Protein AF-A0A7Y2ICN3-F1 (afdb_m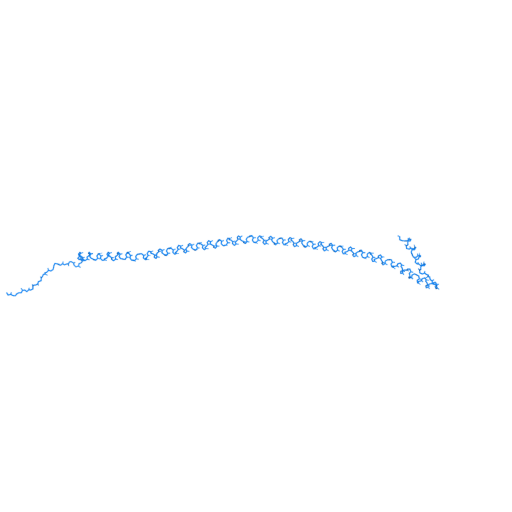onomer_lite)

Secondary structure (DSSP, 8-state):
--------------TTS--HHHHHHHHHHHHHHHHHHHHHTHHHHHHHHHHHHHHHHHHHHHHHHHHHHHHHHHHHHHHHHHHHHHHHHHHHHHHHHHHHHHHHHHHHHHHHHHHHHHHHHHHHHHHHHHHHHHHHHHHHHHHHHHHHHHHHTSPPPHHHHHHHHHHHHHHH-

Sequence (173 aa):
MLLLAAESAEEAANPILPVIPEMFWGGLMFALFYLLMRYVLLPPVQRTMEDRDQALRDEWDAAKAAEAKVANADAVVADALAPARAEAAQIIEAARLEAEAERSQIIGGAQTEIDAMRQLATAEIDAARTEAMSGVGSHVAELTAQATSRVINRPVDAASAMGVVNRIISERG

Foldseek 3Di:
DDDDDDDDDDDDDDPPDDDPVCVVVVVVVVVVVVVVCVVPVVVVVVVVVVVVVVVVVVVVVVVVVVVVVVVVVVVVVVVVVVVVVVVVVVVVVVVVVVVVVVVVVVVVVVVVVVVVVVVVVVVVVVVVVVVVVVVVLLVVLVVVQVVVCVVVVDHDDSVVSSVVSVVVVVVPD

Structure (mmCIF, N/CA/C/O backbone):
data_AF-A0A7Y2ICN3-F1
#
_entry.id   AF-A0A7Y2ICN3-F1
#
loop_
_atom_site.group_PDB
_atom_site.id
_atom_site.type_symbol
_atom_site.label_atom_id
_atom_site.label_alt_id
_atom_site.label_comp_id
_atom_site.label_asym_id
_atom_site.label_entity_id
_atom_site.label_seq_id
_atom_site.pdbx_PDB_ins_code
_atom_site.Cartn_x
_atom_site.Cartn_y
_atom_site.Cartn_z
_atom_site.occupancy
_atom_site.B_iso_or_equiv
_atom_site.auth_seq_id
_atom_site.auth_comp_id
_atom_site.auth_asym_id
_atom_site.auth_atom_id
_atom_site.pdbx_PDB_model_num
ATOM 1 N N . MET A 1 1 ? 86.574 9.559 -97.958 1.00 36.78 1 MET A N 1
ATOM 2 C CA . MET A 1 1 ? 87.248 10.051 -96.741 1.00 36.78 1 MET A CA 1
ATOM 3 C C . MET A 1 1 ? 86.152 10.362 -95.737 1.00 36.78 1 MET A C 1
ATOM 5 O O . MET A 1 1 ? 85.321 11.192 -96.057 1.00 36.78 1 MET A O 1
ATOM 9 N N . LEU A 1 2 ? 86.102 9.579 -94.653 1.00 45.84 2 LEU A N 1
ATOM 10 C CA . LEU A 1 2 ? 85.528 9.870 -93.328 1.00 45.84 2 LEU A CA 1
ATOM 11 C C . LEU A 1 2 ? 84.418 10.926 -93.190 1.00 45.84 2 LEU A C 1
ATOM 13 O O . LEU A 1 2 ? 84.673 12.097 -93.429 1.00 45.84 2 LEU A O 1
ATOM 17 N N . LEU A 1 3 ? 83.273 10.493 -92.651 1.00 40.41 3 LEU A N 1
ATOM 18 C CA . LEU A 1 3 ? 82.556 10.987 -91.449 1.00 40.41 3 LEU A CA 1
ATOM 19 C C . LEU A 1 3 ? 81.059 10.653 -91.643 1.00 40.41 3 LEU A C 1
ATOM 21 O O . LEU A 1 3 ? 80.560 10.818 -92.745 1.00 40.41 3 LEU A O 1
ATOM 25 N N . LEU A 1 4 ? 80.221 10.264 -90.690 1.00 42.31 4 LEU A N 1
ATOM 26 C CA . LEU A 1 4 ? 80.260 9.745 -89.321 1.00 42.31 4 LEU A CA 1
ATOM 27 C C . LEU A 1 4 ? 78.758 9.649 -88.947 1.00 42.31 4 LEU A C 1
ATOM 29 O O . LEU A 1 4 ? 78.004 10.510 -89.391 1.00 42.31 4 LEU A O 1
ATOM 33 N N . ALA A 1 5 ? 78.369 8.673 -88.120 1.00 40.47 5 ALA A N 1
ATOM 34 C CA . ALA A 1 5 ? 77.088 8.602 -87.387 1.00 40.47 5 ALA A CA 1
ATOM 35 C C . ALA A 1 5 ? 75.806 8.439 -88.253 1.00 40.47 5 ALA A C 1
ATOM 37 O O . ALA A 1 5 ? 75.418 9.311 -89.015 1.00 40.47 5 ALA A O 1
ATOM 38 N N . ALA A 1 6 ? 75.152 7.271 -88.299 1.00 51.25 6 ALA A N 1
ATOM 39 C CA . ALA A 1 6 ? 74.227 6.791 -87.263 1.00 51.25 6 ALA A CA 1
ATOM 40 C C . ALA A 1 6 ? 73.363 7.929 -86.693 1.00 51.25 6 ALA A C 1
ATOM 42 O O . ALA A 1 6 ? 73.891 8.759 -85.972 1.00 51.25 6 ALA A O 1
ATOM 43 N N . GLU A 1 7 ? 72.079 7.992 -87.052 1.00 40.31 7 GLU A N 1
ATOM 44 C CA . GLU A 1 7 ? 70.964 7.793 -86.113 1.00 40.31 7 GLU A CA 1
ATOM 45 C C . GLU A 1 7 ? 69.634 8.045 -86.836 1.00 40.31 7 GLU A C 1
ATOM 47 O O . GLU A 1 7 ? 69.434 9.048 -87.519 1.00 40.31 7 GLU A O 1
ATOM 52 N N . SER A 1 8 ? 68.721 7.092 -86.700 1.00 43.56 8 SER A N 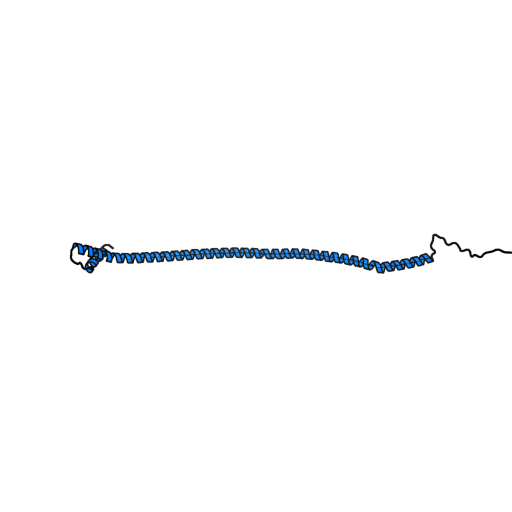1
ATOM 53 C CA . SER A 1 8 ? 67.296 7.254 -86.954 1.00 43.56 8 SER A CA 1
ATOM 54 C C . SER A 1 8 ? 66.743 8.379 -86.074 1.00 43.56 8 SER A C 1
ATOM 56 O O . SER A 1 8 ? 66.620 8.195 -84.867 1.00 43.56 8 SER A O 1
ATOM 58 N N . ALA A 1 9 ? 66.415 9.531 -86.659 1.00 36.50 9 ALA A N 1
ATOM 59 C CA . ALA A 1 9 ? 65.790 10.628 -85.929 1.00 36.50 9 ALA A CA 1
ATOM 60 C C . ALA A 1 9 ? 64.288 10.351 -85.740 1.00 36.50 9 ALA A C 1
ATOM 62 O O . ALA A 1 9 ? 63.502 10.451 -86.682 1.00 36.50 9 ALA A O 1
ATOM 63 N N . GLU A 1 10 ? 63.945 9.959 -84.511 1.00 49.72 10 GLU A N 1
ATOM 64 C CA . GLU A 1 10 ? 62.604 9.882 -83.932 1.00 49.72 10 GLU A CA 1
ATOM 65 C C . GLU A 1 10 ? 61.759 11.126 -84.231 1.00 49.72 10 GLU A C 1
ATOM 67 O O . GLU A 1 10 ? 62.171 12.268 -84.014 1.00 49.72 10 GLU A O 1
ATOM 72 N N . GLU A 1 11 ? 60.532 10.885 -84.682 1.00 49.84 11 GLU A N 1
ATOM 73 C CA . GLU A 1 11 ? 59.499 11.901 -84.823 1.00 49.84 11 GLU A CA 1
ATOM 74 C C . GLU A 1 11 ? 58.972 12.278 -83.428 1.00 49.84 11 GLU A C 1
ATOM 76 O O . GLU A 1 11 ? 58.479 11.440 -82.673 1.00 49.84 11 GLU A O 1
ATOM 81 N N . ALA A 1 12 ? 59.160 13.548 -83.069 1.00 48.94 12 ALA A N 1
ATOM 82 C CA . ALA A 1 12 ? 58.989 14.096 -81.729 1.00 48.94 12 ALA A CA 1
ATOM 83 C C . ALA A 1 12 ? 57.588 13.849 -81.132 1.00 48.94 12 ALA A C 1
ATOM 85 O O . ALA A 1 12 ? 56.592 14.442 -81.553 1.00 48.94 12 ALA A O 1
ATOM 86 N N . ALA A 1 13 ? 57.533 13.027 -80.083 1.00 62.19 13 ALA A N 1
ATOM 87 C CA . ALA A 1 13 ? 56.358 12.857 -79.237 1.00 62.19 13 ALA A CA 1
ATOM 88 C C . ALA A 1 13 ? 56.072 14.145 -78.439 1.00 62.19 13 ALA A C 1
ATOM 90 O O . ALA A 1 13 ? 56.941 14.681 -77.753 1.00 62.19 13 ALA A O 1
ATOM 91 N N . ASN A 1 14 ? 54.840 14.649 -78.538 1.00 65.88 14 ASN A N 1
ATOM 92 C CA . ASN A 1 14 ? 54.379 15.868 -77.874 1.00 65.88 14 ASN A CA 1
ATOM 93 C C . ASN A 1 14 ? 54.336 15.676 -76.334 1.00 65.88 14 ASN A C 1
ATOM 95 O O . ASN A 1 14 ? 53.501 14.913 -75.854 1.00 65.88 14 ASN A O 1
ATOM 99 N N . PRO A 1 15 ? 55.170 16.371 -75.538 1.00 68.06 15 PRO A N 1
ATOM 100 C CA . PRO A 1 15 ? 55.433 16.044 -74.127 1.00 68.06 15 PRO A CA 1
ATOM 101 C C . PRO A 1 15 ? 54.301 16.381 -73.138 1.00 68.06 15 PRO A C 1
ATOM 103 O O . PRO A 1 15 ? 54.443 16.135 -71.942 1.00 68.06 15 PRO A O 1
ATOM 106 N N . ILE A 1 16 ? 53.193 16.967 -73.604 1.00 69.94 16 ILE A N 1
ATOM 107 C CA . ILE A 1 16 ? 52.045 17.353 -72.762 1.00 69.94 16 ILE A CA 1
ATOM 108 C C . ILE A 1 16 ? 50.864 16.388 -72.936 1.00 69.94 16 ILE A C 1
ATOM 110 O O . ILE A 1 16 ? 50.052 16.242 -72.023 1.00 69.94 16 ILE A O 1
ATOM 114 N N . LEU A 1 17 ? 50.750 15.725 -74.093 1.00 70.75 17 LEU A N 1
ATOM 115 C CA . LEU A 1 17 ? 49.647 14.809 -74.366 1.00 70.75 17 LEU A CA 1
ATOM 116 C C . LEU A 1 17 ? 50.140 13.366 -74.252 1.00 70.75 17 LEU A C 1
ATOM 118 O O . LEU A 1 17 ? 51.027 12.978 -75.012 1.00 70.75 17 LEU A O 1
ATOM 122 N N . PRO A 1 18 ? 49.572 12.562 -73.335 1.00 68.94 18 PRO A N 1
ATOM 123 C CA . PRO A 1 18 ? 49.938 11.160 -73.229 1.00 68.94 18 PRO A CA 1
ATOM 124 C C . PRO A 1 18 ? 49.585 10.436 -74.529 1.00 68.94 18 PRO A C 1
ATOM 126 O O . PRO A 1 18 ? 48.572 10.731 -75.175 1.00 68.94 18 PRO A O 1
ATOM 129 N N . VAL A 1 19 ? 50.413 9.469 -74.915 1.00 77.94 19 VAL A N 1
ATOM 130 C CA . VAL A 1 19 ? 50.152 8.657 -76.104 1.00 77.94 19 VAL A CA 1
ATOM 131 C C . VAL A 1 19 ? 48.849 7.867 -75.912 1.00 77.94 19 VAL A C 1
ATOM 133 O O . VAL A 1 19 ? 48.559 7.351 -74.832 1.00 77.94 19 VAL A O 1
ATOM 136 N N . ILE A 1 20 ? 48.033 7.760 -76.966 1.00 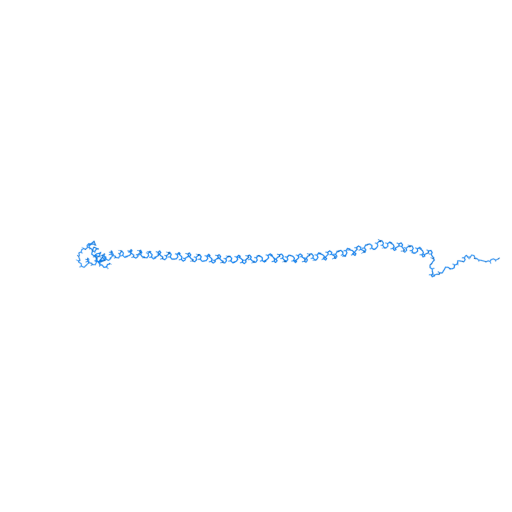79.88 20 ILE A N 1
ATOM 137 C CA . ILE A 1 20 ? 46.703 7.118 -76.915 1.00 79.88 20 ILE A CA 1
ATOM 138 C C . ILE A 1 20 ? 46.710 5.714 -76.261 1.00 79.88 20 ILE A C 1
ATOM 140 O O . ILE A 1 20 ? 45.791 5.429 -75.487 1.00 79.88 20 ILE A O 1
ATOM 144 N N . PRO A 1 21 ? 47.720 4.845 -76.484 1.00 83.69 21 PRO A N 1
ATOM 145 C CA . PRO A 1 21 ? 47.794 3.544 -75.813 1.00 83.69 21 PRO A CA 1
ATOM 146 C C . PRO A 1 21 ? 47.908 3.630 -74.283 1.00 83.69 21 PRO A C 1
ATOM 148 O O . PRO A 1 21 ? 47.288 2.832 -73.580 1.00 83.69 21 PRO A O 1
ATOM 151 N N . GLU A 1 22 ? 48.647 4.607 -73.752 1.00 82.38 22 GLU A N 1
ATOM 152 C CA . GLU A 1 22 ? 48.799 4.808 -72.304 1.00 82.38 22 GLU A CA 1
ATOM 153 C C . GLU A 1 22 ? 47.493 5.284 -71.670 1.00 82.38 22 GLU A C 1
ATOM 155 O O . GLU A 1 22 ? 47.117 4.814 -70.598 1.00 82.38 22 GLU A O 1
ATOM 160 N N . MET A 1 23 ? 46.750 6.154 -72.356 1.00 86.31 23 MET A N 1
ATOM 161 C CA . MET A 1 23 ? 45.442 6.613 -71.888 1.00 86.31 23 MET A CA 1
ATOM 162 C C . MET A 1 23 ? 44.407 5.478 -71.881 1.00 86.31 23 MET A C 1
ATOM 164 O O . MET A 1 23 ? 43.599 5.386 -70.956 1.00 86.31 23 MET A O 1
ATOM 168 N N . PHE A 1 24 ? 44.459 4.573 -72.865 1.00 89.69 24 PHE A N 1
ATOM 169 C CA . PHE A 1 24 ? 43.612 3.380 -72.890 1.00 89.69 24 PHE A CA 1
ATOM 170 C C . PHE A 1 24 ? 43.942 2.423 -71.738 1.00 89.69 24 PHE A C 1
ATOM 172 O O . PHE A 1 24 ? 43.040 1.990 -71.021 1.00 89.69 24 PHE A O 1
ATOM 179 N N . TRP A 1 25 ? 45.225 2.119 -71.518 1.00 89.88 25 TRP A N 1
ATOM 180 C CA . TRP A 1 25 ? 45.631 1.186 -70.463 1.00 89.88 25 TRP A CA 1
ATOM 181 C C . TRP A 1 25 ? 45.453 1.775 -69.059 1.00 89.88 25 TRP A C 1
ATOM 183 O O . TRP A 1 25 ? 44.956 1.095 -68.163 1.00 89.88 25 TRP A O 1
ATOM 193 N N . GLY A 1 26 ? 45.758 3.063 -68.879 1.00 91.19 26 GLY A N 1
ATOM 194 C CA . GLY A 1 26 ? 45.486 3.800 -67.646 1.00 91.19 26 GLY A CA 1
ATOM 195 C C . GLY A 1 26 ? 43.990 3.875 -67.337 1.00 91.19 26 GLY A C 1
ATOM 196 O O . GLY A 1 26 ? 43.582 3.600 -66.210 1.00 91.19 26 GLY A O 1
ATOM 197 N N . GLY A 1 27 ? 43.157 4.151 -68.345 1.00 93.69 27 GLY A N 1
ATOM 198 C CA . GLY A 1 27 ? 41.700 4.126 -68.217 1.00 93.69 27 GLY A CA 1
ATOM 199 C C . GLY A 1 27 ? 41.159 2.738 -67.869 1.00 93.69 27 GLY A C 1
ATOM 200 O O . GLY A 1 27 ? 40.300 2.620 -66.997 1.00 93.69 27 GLY A O 1
ATOM 201 N N . LEU A 1 28 ? 41.695 1.678 -68.485 1.00 94.62 28 LEU A N 1
ATOM 202 C CA . LEU A 1 28 ? 41.316 0.298 -68.178 1.00 94.62 28 LEU A CA 1
ATOM 203 C C . LEU A 1 28 ? 41.672 -0.081 -66.734 1.00 94.62 28 LEU A C 1
ATOM 205 O O . LEU A 1 28 ? 40.833 -0.637 -66.025 1.00 94.62 28 LEU A O 1
ATOM 209 N N . MET A 1 29 ? 42.886 0.243 -66.279 1.00 94.31 29 MET A N 1
ATOM 210 C CA . MET A 1 29 ? 43.308 -0.007 -64.897 1.00 94.31 29 MET A CA 1
ATOM 211 C C . MET A 1 29 ? 42.488 0.815 -63.897 1.00 94.31 29 MET A C 1
ATOM 213 O O . MET A 1 29 ? 42.078 0.287 -62.864 1.00 94.31 29 MET A O 1
ATOM 217 N N . PHE A 1 30 ? 42.179 2.076 -64.215 1.00 94.62 30 PHE A N 1
ATOM 218 C CA . PHE A 1 30 ? 41.306 2.917 -63.396 1.00 94.62 30 PHE A CA 1
ATOM 219 C C . PHE A 1 30 ? 39.885 2.351 -63.309 1.00 94.62 30 PHE A C 1
ATOM 221 O O . PHE A 1 30 ? 39.328 2.267 -62.218 1.00 94.62 30 PHE A O 1
ATOM 228 N N . ALA A 1 31 ? 39.305 1.912 -64.429 1.00 95.06 31 ALA A N 1
ATOM 229 C CA . ALA A 1 31 ? 37.979 1.302 -64.454 1.00 95.06 31 ALA A CA 1
ATOM 230 C C . ALA A 1 31 ? 37.942 -0.010 -63.655 1.00 95.06 31 ALA A C 1
ATOM 232 O O . ALA A 1 31 ? 37.003 -0.238 -62.890 1.00 95.06 31 ALA A O 1
ATOM 233 N N . LEU A 1 32 ? 38.978 -0.847 -63.778 1.00 94.56 32 LEU A N 1
ATOM 234 C CA . LEU A 1 32 ? 39.114 -2.077 -63.000 1.00 94.56 32 LEU A CA 1
ATOM 235 C C . LEU A 1 32 ? 39.218 -1.782 -61.496 1.00 94.56 32 LEU A C 1
ATOM 237 O O . LEU A 1 32 ? 38.519 -2.405 -60.698 1.00 94.56 32 LEU A O 1
ATOM 241 N N . PHE A 1 33 ? 40.036 -0.799 -61.110 1.00 93.62 33 PHE A N 1
ATOM 242 C CA . PHE A 1 33 ? 40.162 -0.360 -59.721 1.00 93.62 33 PHE A CA 1
ATOM 243 C C . PHE A 1 33 ? 38.856 0.240 -59.180 1.00 93.62 33 PHE A C 1
ATOM 245 O O . PHE A 1 33 ? 38.437 -0.090 -58.072 1.00 93.62 33 PHE A O 1
ATOM 252 N N . TYR A 1 34 ? 38.168 1.068 -59.971 1.00 94.19 34 TYR A N 1
ATOM 253 C CA . TYR A 1 34 ? 36.868 1.636 -59.616 1.00 94.19 34 TYR A CA 1
ATOM 254 C C . TYR A 1 34 ? 35.821 0.545 -59.383 1.00 94.19 34 TYR A C 1
ATOM 256 O O . TYR A 1 34 ? 35.109 0.587 -58.381 1.00 94.19 34 TYR A O 1
ATOM 264 N N . LEU A 1 35 ? 35.748 -0.457 -60.266 1.00 94.25 35 LEU A N 1
ATOM 265 C CA . LEU A 1 35 ? 34.856 -1.604 -60.093 1.00 94.25 35 LEU A CA 1
ATOM 266 C C . LEU A 1 35 ? 35.210 -2.377 -58.822 1.00 94.25 35 LEU A C 1
ATOM 268 O O . LEU A 1 35 ? 34.321 -2.648 -58.018 1.00 94.25 35 LEU A O 1
ATOM 272 N N . LEU A 1 36 ? 36.493 -2.662 -58.586 1.00 93.00 36 LEU A N 1
ATOM 273 C CA . LEU A 1 36 ? 36.939 -3.330 -57.364 1.00 93.00 36 LEU A CA 1
ATOM 274 C C . LEU A 1 36 ? 36.499 -2.551 -56.114 1.00 93.00 36 LEU A C 1
ATOM 276 O O . LEU A 1 36 ? 35.896 -3.127 -55.214 1.00 93.00 36 LEU A O 1
ATOM 280 N N . MET A 1 37 ? 36.705 -1.234 -56.080 1.00 91.38 37 MET A N 1
ATOM 281 C CA . MET A 1 37 ? 36.272 -0.384 -54.969 1.00 91.38 37 MET A CA 1
ATOM 282 C C . MET A 1 37 ? 34.740 -0.348 -54.833 1.00 91.38 37 MET A C 1
ATOM 284 O O . MET A 1 37 ? 34.210 -0.421 -53.725 1.00 91.38 37 MET A O 1
ATOM 288 N N . ARG A 1 38 ? 34.005 -0.299 -55.950 1.00 91.56 38 ARG A N 1
ATOM 289 C CA . ARG A 1 38 ? 32.535 -0.304 -55.974 1.00 91.56 38 ARG A CA 1
ATOM 290 C C . ARG A 1 38 ? 31.936 -1.611 -55.456 1.00 91.56 38 ARG A C 1
ATOM 292 O O . ARG A 1 38 ? 30.867 -1.568 -54.844 1.00 91.56 38 ARG A O 1
ATOM 299 N N . TYR A 1 39 ? 32.588 -2.743 -55.704 1.00 91.44 39 TYR A N 1
ATOM 300 C CA . TYR A 1 39 ? 32.125 -4.056 -55.252 1.00 91.44 39 TYR A CA 1
ATOM 301 C C . TYR A 1 39 ? 32.648 -4.439 -53.867 1.00 91.44 39 TYR A C 1
ATOM 303 O O . TYR A 1 39 ? 31.953 -5.152 -53.155 1.00 91.44 39 TYR A O 1
ATOM 311 N N . VAL A 1 40 ? 33.830 -3.971 -53.459 1.00 92.31 40 VAL A N 1
ATOM 312 C CA . VAL A 1 40 ? 34.434 -4.344 -52.168 1.00 92.31 40 VAL A CA 1
ATOM 313 C C . VAL A 1 40 ? 34.119 -3.329 -51.069 1.00 92.31 40 VAL A C 1
ATOM 315 O O . VAL A 1 40 ? 33.828 -3.724 -49.945 1.00 92.31 40 VAL A O 1
ATOM 318 N N . LEU A 1 41 ? 34.150 -2.027 -51.371 1.00 90.75 41 LEU A N 1
ATOM 319 C CA . LEU A 1 41 ? 34.117 -0.971 -50.353 1.00 90.75 41 LEU A CA 1
ATOM 320 C C . LEU A 1 41 ? 32.708 -0.429 -50.072 1.00 90.75 41 LEU A C 1
ATOM 322 O O . LEU A 1 41 ? 32.412 -0.077 -48.935 1.00 90.75 41 LEU A O 1
ATOM 326 N N . LEU A 1 42 ? 31.817 -0.387 -51.070 1.00 91.56 42 LEU A N 1
ATOM 327 C CA . LEU A 1 42 ? 30.440 0.088 -50.856 1.00 91.56 42 LEU A CA 1
ATOM 328 C C . LEU A 1 42 ? 29.570 -0.851 -49.998 1.00 91.56 42 LEU A C 1
ATOM 330 O O . LEU A 1 42 ? 28.879 -0.337 -49.118 1.00 91.56 42 LEU A O 1
ATOM 334 N N . PRO A 1 43 ? 29.577 -2.185 -50.196 1.00 93.56 43 PRO A N 1
ATOM 335 C CA . PRO A 1 43 ? 28.729 -3.079 -49.407 1.00 93.56 43 PRO A CA 1
ATOM 336 C C . PRO A 1 43 ? 28.927 -3.009 -47.881 1.00 93.56 43 PRO A C 1
ATOM 338 O O . PRO A 1 43 ? 27.920 -2.957 -47.178 1.00 93.56 43 PRO A O 1
ATOM 341 N N . PRO A 1 44 ? 30.157 -2.979 -47.319 1.00 93.38 44 PRO A N 1
ATOM 342 C CA . PRO A 1 44 ? 30.330 -2.882 -45.867 1.00 93.38 44 PRO A CA 1
ATOM 343 C C . PRO A 1 44 ? 29.865 -1.533 -45.299 1.00 93.38 44 PRO A C 1
ATOM 345 O O . PRO A 1 44 ? 29.355 -1.487 -44.180 1.00 93.38 44 PRO A O 1
ATOM 348 N N . VAL A 1 45 ? 29.984 -0.445 -46.067 1.00 92.44 45 VAL A N 1
ATOM 349 C CA . VAL A 1 45 ? 29.488 0.879 -45.654 1.00 92.44 45 VAL A CA 1
ATOM 350 C C . VAL A 1 45 ? 27.962 0.895 -45.609 1.00 92.44 45 VAL A C 1
ATOM 352 O O . VAL A 1 45 ? 27.393 1.350 -44.622 1.00 92.44 45 VAL A O 1
ATOM 355 N N . GLN A 1 46 ? 27.306 0.354 -46.640 1.00 92.69 46 GLN A N 1
ATOM 356 C CA . GLN A 1 46 ? 25.845 0.247 -46.686 1.00 92.69 46 GLN A CA 1
ATOM 357 C C . GLN A 1 46 ? 25.314 -0.615 -45.542 1.00 92.69 46 GLN A C 1
ATOM 359 O O . GLN A 1 46 ? 24.433 -0.164 -44.818 1.00 92.69 46 GLN A O 1
ATOM 364 N N . ARG A 1 47 ? 25.932 -1.778 -45.296 1.00 94.69 47 ARG A N 1
ATOM 365 C CA . ARG A 1 47 ? 25.580 -2.629 -44.151 1.00 94.69 47 ARG A CA 1
ATOM 366 C C . ARG A 1 47 ? 25.701 -1.905 -42.821 1.00 94.69 47 ARG A C 1
ATOM 368 O O . ARG A 1 47 ? 24.780 -1.948 -42.029 1.00 94.69 47 ARG A O 1
ATOM 375 N N . THR A 1 48 ? 26.793 -1.177 -42.598 1.00 94.44 48 THR A N 1
ATOM 376 C CA . THR A 1 48 ? 26.976 -0.447 -41.334 1.00 94.44 48 THR A CA 1
ATOM 377 C C . THR A 1 48 ? 25.910 0.636 -41.141 1.00 94.44 48 THR A C 1
ATOM 379 O O . THR A 1 48 ? 25.500 0.900 -40.015 1.00 94.44 48 THR A O 1
ATOM 382 N N . MET A 1 49 ? 25.465 1.291 -42.218 1.00 94.31 49 MET A N 1
ATOM 383 C CA . MET A 1 49 ? 24.372 2.262 -42.135 1.00 94.31 49 MET A CA 1
ATOM 384 C C . MET A 1 49 ? 23.032 1.584 -41.849 1.00 94.31 49 MET A C 1
ATOM 386 O O . MET A 1 49 ? 22.323 2.030 -40.954 1.00 94.31 49 MET A O 1
ATOM 390 N N . GLU A 1 50 ? 22.728 0.486 -42.540 1.00 96.06 50 GLU A N 1
ATOM 391 C CA . GLU A 1 50 ? 21.520 -0.314 -42.304 1.00 96.06 50 GLU A CA 1
ATOM 392 C C . GLU A 1 50 ? 21.476 -0.867 -40.873 1.00 96.06 50 GLU A C 1
ATOM 394 O O . GLU A 1 50 ? 20.462 -0.715 -40.198 1.00 96.06 50 GLU A O 1
ATOM 399 N N . ASP A 1 51 ? 22.587 -1.414 -40.373 1.00 96.12 51 ASP A N 1
ATOM 400 C CA . ASP A 1 51 ? 22.709 -1.936 -39.009 1.00 96.12 51 ASP A CA 1
ATOM 401 C C . ASP A 1 51 ? 22.464 -0.836 -37.966 1.00 96.12 51 ASP A C 1
ATOM 403 O O . ASP A 1 51 ? 21.787 -1.059 -36.963 1.00 96.12 51 ASP A O 1
ATOM 407 N N . ARG A 1 52 ? 22.990 0.377 -38.197 1.00 96.00 52 ARG A N 1
ATOM 408 C CA . ARG A 1 52 ? 22.757 1.522 -37.302 1.00 96.00 52 ARG A CA 1
ATOM 409 C C . ARG A 1 52 ? 21.310 1.986 -37.344 1.00 96.00 52 ARG A C 1
ATOM 411 O O . ARG A 1 52 ? 20.737 2.242 -36.290 1.00 96.00 52 ARG A O 1
ATOM 418 N N . ASP A 1 53 ? 20.725 2.096 -38.530 1.00 95.62 53 ASP A N 1
ATOM 419 C CA . ASP A 1 53 ? 19.327 2.492 -38.684 1.00 95.62 53 ASP A CA 1
ATOM 420 C C . ASP A 1 53 ? 18.388 1.465 -38.044 1.00 95.62 53 ASP A C 1
ATOM 422 O O . ASP A 1 53 ? 17.395 1.841 -37.420 1.00 95.62 53 ASP A O 1
ATOM 426 N N . GLN A 1 54 ? 18.706 0.176 -38.165 1.00 96.94 54 GLN A N 1
ATOM 427 C CA . GLN A 1 54 ? 17.953 -0.898 -37.536 1.00 96.94 54 GLN A CA 1
ATOM 428 C C . GLN A 1 54 ? 18.103 -0.867 -36.013 1.00 96.94 54 GLN A C 1
ATOM 430 O O . GLN A 1 54 ? 17.092 -0.857 -35.319 1.00 96.94 54 GLN A O 1
ATOM 435 N N . ALA A 1 55 ? 19.326 -0.734 -35.490 1.00 96.25 55 ALA A N 1
ATOM 436 C CA . ALA A 1 55 ? 19.561 -0.612 -34.052 1.00 96.25 55 ALA A CA 1
ATOM 437 C C . ALA A 1 55 ? 18.817 0.588 -33.444 1.00 96.25 55 ALA A C 1
ATOM 439 O O . ALA A 1 55 ? 18.177 0.453 -32.407 1.00 96.25 55 ALA A O 1
ATOM 440 N N . LEU A 1 56 ? 18.827 1.745 -34.115 1.00 95.88 56 LEU A N 1
ATOM 441 C CA . LEU A 1 56 ? 18.094 2.930 -33.659 1.00 95.88 56 LEU A CA 1
ATOM 442 C C . LEU A 1 56 ? 16.576 2.716 -33.653 1.00 95.88 56 LEU A C 1
ATOM 444 O O . LEU A 1 56 ? 15.894 3.192 -32.746 1.00 95.88 56 LEU A O 1
ATOM 448 N N . ARG A 1 57 ? 16.031 2.017 -34.656 1.00 96.56 57 ARG A N 1
ATOM 449 C CA . ARG A 1 57 ? 14.601 1.666 -34.695 1.00 96.56 57 ARG A CA 1
ATOM 450 C C . ARG A 1 57 ? 14.243 0.706 -33.570 1.00 96.56 57 ARG A C 1
ATOM 452 O O . ARG A 1 57 ? 13.268 0.952 -32.868 1.00 96.56 57 ARG A O 1
ATOM 459 N N . ASP A 1 58 ? 15.056 -0.323 -33.367 1.00 97.31 58 ASP A N 1
ATOM 460 C CA . ASP A 1 58 ? 14.842 -1.321 -32.324 1.00 97.31 58 ASP A CA 1
ATOM 461 C C . ASP A 1 58 ? 14.921 -0.686 -30.926 1.00 97.31 58 ASP A C 1
ATOM 463 O O . ASP A 1 58 ? 14.063 -0.939 -30.081 1.00 97.31 58 ASP A O 1
ATOM 467 N N . GLU A 1 59 ? 15.897 0.197 -30.685 1.00 96.12 59 GLU A N 1
ATOM 468 C CA . GLU A 1 59 ? 16.014 0.964 -29.439 1.00 96.12 59 GLU A CA 1
ATOM 469 C C . GLU A 1 59 ? 14.808 1.884 -29.217 1.00 96.12 59 GLU A C 1
ATOM 471 O O . GLU A 1 59 ? 14.277 1.961 -28.106 1.00 96.12 59 GLU A O 1
ATOM 476 N N . TRP A 1 60 ? 14.342 2.562 -30.267 1.00 96.62 60 TRP A N 1
ATOM 477 C CA . TRP A 1 60 ? 13.180 3.443 -30.199 1.00 96.62 60 TRP A CA 1
ATOM 478 C C . TRP A 1 60 ? 11.886 2.680 -29.895 1.00 96.62 60 TRP A C 1
ATOM 480 O O . TRP A 1 60 ? 11.091 3.100 -2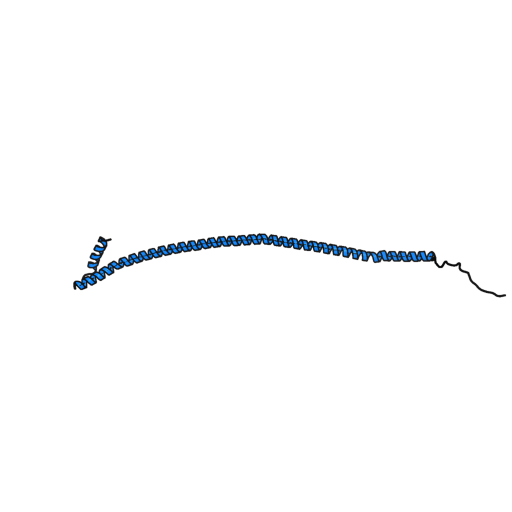9.049 1.00 96.62 60 TRP A O 1
ATOM 490 N N . ASP A 1 61 ? 11.677 1.540 -30.551 1.00 97.19 61 ASP A N 1
ATOM 491 C CA . ASP A 1 61 ? 10.516 0.685 -30.316 1.00 97.19 61 ASP A CA 1
ATOM 492 C C . ASP A 1 61 ? 10.579 0.033 -28.930 1.00 97.19 61 ASP A C 1
ATOM 494 O O . ASP A 1 61 ? 9.563 -0.031 -28.231 1.00 97.19 61 ASP A O 1
ATOM 498 N N . ALA A 1 62 ? 11.769 -0.365 -28.471 1.00 96.75 62 ALA A N 1
ATOM 499 C CA . ALA A 1 62 ? 11.980 -0.847 -27.110 1.00 96.75 62 ALA A CA 1
ATOM 500 C C . ALA A 1 62 ? 11.675 0.238 -26.066 1.00 96.75 62 ALA A C 1
ATOM 502 O O . ALA A 1 62 ? 11.001 -0.049 -25.074 1.00 96.75 62 ALA A O 1
ATOM 503 N N . ALA A 1 63 ? 12.106 1.482 -26.298 1.00 96.12 63 ALA A N 1
ATOM 504 C CA . ALA A 1 63 ? 11.813 2.614 -25.423 1.00 96.12 63 ALA A CA 1
ATOM 505 C C . ALA A 1 63 ? 10.305 2.895 -25.351 1.00 96.12 63 ALA A C 1
ATOM 507 O O . ALA A 1 63 ? 9.749 2.980 -24.255 1.00 96.12 63 ALA A O 1
ATOM 508 N N . LYS A 1 64 ? 9.612 2.936 -26.498 1.00 97.00 64 LYS A N 1
ATOM 509 C CA . LYS A 1 64 ? 8.147 3.079 -26.545 1.00 97.00 64 LYS A CA 1
ATOM 510 C C . LYS A 1 64 ? 7.423 1.939 -25.836 1.00 97.00 64 LYS A C 1
ATOM 512 O O . LYS A 1 64 ? 6.457 2.172 -25.112 1.00 97.00 64 LYS A O 1
ATOM 517 N N . ALA A 1 65 ? 7.873 0.702 -26.029 1.00 97.12 65 ALA A N 1
ATOM 518 C CA . ALA A 1 65 ? 7.294 -0.453 -25.357 1.00 97.12 65 ALA A CA 1
ATOM 519 C C . ALA A 1 65 ? 7.528 -0.404 -23.839 1.00 97.12 65 ALA A C 1
ATOM 521 O O . ALA A 1 65 ? 6.649 -0.799 -23.075 1.00 97.12 65 ALA A O 1
ATOM 522 N N . ALA A 1 66 ? 8.689 0.081 -23.390 1.00 95.81 66 ALA A N 1
ATOM 523 C CA . ALA A 1 66 ? 8.981 0.280 -21.976 1.00 95.81 66 ALA A CA 1
ATOM 524 C C . ALA A 1 66 ? 8.077 1.360 -21.364 1.00 95.81 66 ALA A C 1
ATOM 526 O O . ALA A 1 66 ? 7.469 1.113 -20.326 1.00 95.81 66 ALA A O 1
ATOM 527 N N . GLU A 1 67 ? 7.913 2.501 -22.034 1.00 95.69 67 GLU A N 1
ATOM 528 C CA . GLU A 1 67 ? 7.009 3.572 -21.599 1.00 95.69 67 GLU A CA 1
ATOM 529 C C . GLU A 1 67 ? 5.556 3.081 -21.509 1.00 95.69 67 GLU A C 1
ATOM 531 O O . GLU A 1 67 ? 4.898 3.257 -20.484 1.00 95.69 67 GLU A O 1
ATOM 536 N N . ALA A 1 68 ? 5.080 2.355 -22.527 1.00 96.56 68 ALA A N 1
ATOM 537 C CA . ALA A 1 68 ? 3.749 1.756 -22.514 1.00 96.56 68 ALA A CA 1
ATOM 538 C C . ALA A 1 68 ? 3.576 0.725 -21.385 1.00 96.56 68 ALA A C 1
ATOM 540 O O . ALA A 1 68 ? 2.515 0.653 -20.767 1.00 96.56 68 ALA A O 1
ATOM 541 N N . LYS A 1 69 ? 4.605 -0.078 -21.083 1.00 95.31 69 LYS A N 1
ATOM 542 C CA . LYS A 1 69 ? 4.575 -1.025 -19.956 1.00 95.31 69 LYS A CA 1
ATOM 543 C C . LYS A 1 69 ? 4.482 -0.310 -18.613 1.00 95.31 69 LYS A C 1
ATOM 545 O O . LYS A 1 69 ? 3.712 -0.762 -17.774 1.00 95.31 69 LYS A O 1
ATOM 550 N N . VAL A 1 70 ? 5.228 0.779 -18.420 1.00 94.94 70 VAL A N 1
ATOM 551 C CA . VAL A 1 70 ? 5.163 1.586 -17.191 1.00 94.94 70 VAL A CA 1
ATOM 552 C C . VAL A 1 70 ? 3.772 2.193 -17.033 1.00 94.94 70 VAL A C 1
ATOM 554 O O . VAL A 1 70 ? 3.135 1.968 -16.011 1.00 94.94 70 VAL A O 1
ATOM 557 N N . ALA A 1 71 ? 3.245 2.844 -18.074 1.00 95.12 71 ALA A N 1
ATOM 558 C CA . ALA A 1 71 ? 1.905 3.429 -18.036 1.00 95.12 71 ALA A CA 1
ATOM 559 C C . ALA A 1 71 ? 0.811 2.384 -17.737 1.00 95.12 71 ALA A C 1
ATOM 561 O O . ALA A 1 71 ? -0.094 2.631 -16.942 1.00 95.12 71 ALA A O 1
ATOM 562 N N . ASN A 1 72 ? 0.911 1.190 -18.333 1.00 96.06 72 ASN A N 1
ATOM 563 C CA . ASN A 1 72 ? -0.010 0.090 -18.046 1.00 96.06 72 ASN A CA 1
ATOM 564 C C . ASN A 1 72 ? 0.148 -0.445 -16.616 1.00 96.06 72 ASN A C 1
ATOM 566 O O . ASN A 1 72 ? -0.852 -0.745 -15.971 1.00 96.06 72 ASN A O 1
ATOM 570 N N . ALA A 1 73 ? 1.377 -0.570 -16.109 1.00 94.38 73 ALA A N 1
ATOM 571 C CA . ALA A 1 73 ? 1.622 -1.010 -14.739 1.00 94.38 73 ALA A CA 1
ATOM 572 C C . ALA A 1 73 ? 1.037 -0.017 -13.724 1.00 94.38 73 ALA A C 1
ATOM 574 O O . ALA A 1 73 ? 0.352 -0.439 -12.795 1.00 94.38 73 ALA A O 1
ATOM 575 N N . ASP A 1 74 ? 1.226 1.285 -13.944 1.00 94.12 74 ASP A N 1
ATOM 576 C CA . ASP A 1 74 ? 0.645 2.337 -13.107 1.00 94.12 74 ASP A CA 1
ATOM 577 C C . ASP A 1 74 ? -0.887 2.290 -13.129 1.00 94.12 74 ASP A C 1
ATOM 579 O O . ASP A 1 74 ? -1.524 2.385 -12.079 1.00 94.12 74 ASP A O 1
ATOM 583 N N . ALA A 1 75 ? -1.488 2.073 -14.305 1.00 95.00 75 ALA A N 1
ATOM 584 C CA . ALA A 1 75 ? -2.933 1.912 -14.439 1.00 95.00 75 ALA A CA 1
ATOM 585 C C . ALA A 1 75 ? -3.451 0.682 -13.674 1.00 95.00 75 ALA A C 1
ATOM 587 O O . ALA A 1 75 ? -4.429 0.794 -12.941 1.00 95.00 75 ALA A O 1
ATOM 588 N N . 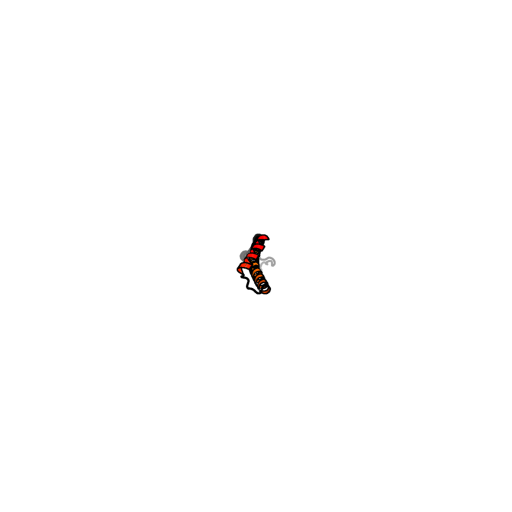VAL A 1 76 ? -2.776 -0.467 -13.783 1.00 94.81 76 VAL A N 1
ATOM 589 C CA . VAL A 1 76 ? -3.138 -1.696 -13.052 1.00 94.81 76 VAL A CA 1
ATOM 590 C C . VAL A 1 76 ? -3.008 -1.501 -11.541 1.00 94.81 76 VAL A C 1
ATOM 592 O O . VAL A 1 76 ? -3.878 -1.932 -10.789 1.00 94.81 76 VAL A O 1
ATOM 595 N N . VAL A 1 77 ? -1.950 -0.833 -11.074 1.00 93.81 77 VAL A N 1
ATOM 596 C CA . VAL A 1 77 ? -1.769 -0.536 -9.646 1.00 93.81 77 VAL A CA 1
ATOM 597 C C . VAL A 1 77 ? -2.855 0.416 -9.145 1.00 93.81 77 VAL A C 1
ATOM 599 O O . VAL A 1 77 ? -3.420 0.188 -8.075 1.00 93.81 77 VAL A O 1
ATOM 602 N N . ALA A 1 78 ? -3.180 1.462 -9.906 1.00 93.12 78 ALA A N 1
ATOM 603 C CA . ALA A 1 78 ? -4.251 2.390 -9.557 1.00 93.12 78 ALA A CA 1
ATOM 604 C C . ALA A 1 78 ? -5.616 1.684 -9.490 1.00 93.12 78 ALA A C 1
ATOM 606 O O . ALA A 1 78 ? -6.357 1.878 -8.521 1.00 93.12 78 ALA A O 1
ATOM 607 N N . ASP A 1 79 ? -5.910 0.829 -10.471 1.00 94.44 79 ASP A N 1
ATOM 608 C CA . ASP A 1 79 ? -7.146 0.047 -10.540 1.00 94.44 79 ASP A CA 1
ATOM 609 C C . ASP A 1 79 ? -7.228 -1.018 -9.440 1.00 94.44 79 ASP A C 1
ATOM 611 O O . ASP A 1 79 ? -8.311 -1.301 -8.953 1.00 94.44 79 ASP A O 1
ATOM 615 N N . ALA A 1 80 ? -6.099 -1.553 -8.963 1.00 92.00 80 ALA A N 1
ATOM 616 C CA . ALA A 1 80 ? -6.064 -2.457 -7.812 1.00 92.00 80 ALA A CA 1
ATOM 617 C C . ALA A 1 80 ? -6.216 -1.723 -6.463 1.00 92.00 80 ALA A C 1
ATOM 619 O O . ALA A 1 80 ? -6.821 -2.245 -5.524 1.00 92.00 80 ALA A O 1
ATOM 620 N N . LEU A 1 81 ? -5.689 -0.499 -6.342 1.00 95.06 81 LEU A N 1
ATOM 621 C CA . LEU A 1 81 ? -5.758 0.287 -5.104 1.00 95.06 81 LEU A CA 1
ATOM 622 C C . LEU A 1 81 ? -7.153 0.861 -4.830 1.00 95.06 81 LEU A C 1
ATOM 624 O O . LEU A 1 81 ? -7.535 0.994 -3.666 1.00 95.06 81 LEU A O 1
ATOM 628 N N . ALA A 1 82 ? -7.909 1.221 -5.868 1.00 93.88 82 ALA A N 1
ATOM 629 C CA . ALA A 1 82 ? -9.265 1.749 -5.723 1.00 93.88 82 ALA A CA 1
ATOM 630 C C . ALA A 1 82 ? -10.237 0.779 -5.004 1.00 93.88 82 ALA A C 1
ATOM 632 O O . ALA A 1 82 ? -10.798 1.178 -3.977 1.00 93.88 82 ALA A O 1
ATOM 633 N N . PRO A 1 83 ? -10.416 -0.482 -5.448 1.00 94.19 83 PRO A N 1
ATOM 634 C CA . PRO A 1 83 ? -11.279 -1.449 -4.781 1.00 94.19 83 PRO A CA 1
ATOM 635 C C . PRO A 1 83 ? -10.728 -1.843 -3.412 1.00 94.19 83 PRO A C 1
ATOM 637 O O . PRO A 1 83 ? -11.508 -1.920 -2.472 1.00 94.19 83 PRO A O 1
ATOM 640 N N . ALA A 1 84 ? -9.407 -1.982 -3.247 1.00 94.06 84 ALA A N 1
ATOM 641 C CA . ALA A 1 84 ? -8.811 -2.293 -1.946 1.00 94.06 84 ALA A CA 1
ATOM 642 C C . ALA A 1 84 ? -9.119 -1.214 -0.889 1.00 94.06 84 ALA A C 1
ATOM 644 O O . ALA A 1 84 ? -9.412 -1.524 0.265 1.00 94.06 84 ALA A O 1
ATOM 645 N N . ARG A 1 85 ? -9.102 0.071 -1.274 1.00 94.69 85 ARG A N 1
ATOM 646 C CA . ARG A 1 85 ? -9.509 1.175 -0.386 1.00 94.69 85 ARG A CA 1
ATOM 647 C C . ARG A 1 85 ? -11.003 1.149 -0.078 1.00 94.69 85 ARG A C 1
ATOM 649 O O . ARG A 1 85 ? -11.382 1.434 1.056 1.00 94.69 85 ARG A O 1
ATOM 656 N N . ALA A 1 86 ? -11.836 0.826 -1.065 1.00 96.12 86 ALA A N 1
ATOM 657 C CA . ALA A 1 86 ? -13.278 0.706 -0.872 1.00 96.12 86 ALA A CA 1
ATOM 658 C C . ALA A 1 86 ? -13.625 -0.460 0.069 1.00 96.12 86 ALA A C 1
ATOM 660 O O . ALA A 1 86 ? -14.406 -0.280 0.998 1.00 96.12 86 ALA A O 1
ATOM 661 N N . GLU A 1 87 ? -12.994 -1.618 -0.117 1.00 96.31 87 GLU A N 1
ATOM 662 C CA . GLU A 1 87 ? -13.146 -2.794 0.739 1.00 96.31 87 GLU A CA 1
ATOM 663 C C . GLU A 1 87 ? -12.662 -2.507 2.165 1.00 96.31 87 GLU A C 1
ATOM 665 O O . GLU A 1 87 ? -13.383 -2.768 3.123 1.00 96.31 87 GLU A O 1
ATOM 670 N N . ALA A 1 88 ? -11.500 -1.866 2.329 1.00 96.00 88 ALA A N 1
ATOM 671 C CA . ALA A 1 88 ? -11.017 -1.457 3.647 1.00 96.00 88 ALA A CA 1
ATOM 672 C C . ALA A 1 88 ? -12.000 -0.513 4.363 1.00 96.00 88 ALA A C 1
ATOM 674 O O . ALA A 1 88 ? -12.255 -0.677 5.556 1.00 96.00 88 ALA A O 1
ATOM 675 N N . ALA A 1 89 ? -12.587 0.452 3.646 1.00 96.62 89 ALA A N 1
ATOM 676 C CA . ALA A 1 89 ? -13.604 1.337 4.209 1.00 96.62 89 ALA A CA 1
ATOM 677 C C . ALA A 1 89 ? -14.872 0.567 4.621 1.00 96.62 89 ALA A C 1
ATOM 679 O O . ALA A 1 89 ? -15.417 0.828 5.692 1.00 96.62 89 ALA A O 1
ATOM 680 N N . GLN A 1 90 ? -15.306 -0.408 3.817 1.00 97.56 90 GLN A N 1
ATOM 681 C CA . GLN A 1 90 ? -16.439 -1.277 4.148 1.00 97.56 90 GLN A CA 1
ATOM 682 C C . GLN A 1 90 ? -16.163 -2.143 5.380 1.00 97.56 90 GLN A C 1
ATOM 684 O O . GLN A 1 90 ? -17.027 -2.246 6.245 1.00 97.56 90 GLN A O 1
ATOM 689 N N . ILE A 1 91 ? -14.961 -2.715 5.500 1.00 97.75 91 ILE A N 1
ATOM 690 C CA . ILE A 1 91 ? -14.554 -3.511 6.667 1.00 97.75 91 ILE A CA 1
ATOM 691 C C . ILE A 1 91 ? -14.569 -2.651 7.933 1.00 97.75 91 ILE A C 1
ATOM 693 O O . ILE A 1 91 ? -15.092 -3.080 8.959 1.00 97.75 91 ILE A O 1
ATOM 697 N N . ILE A 1 92 ? -14.027 -1.431 7.871 1.00 97.50 92 ILE A N 1
ATOM 698 C CA . ILE A 1 92 ? -14.017 -0.513 9.019 1.00 97.50 92 ILE A CA 1
ATOM 699 C C . ILE A 1 92 ? -15.445 -0.151 9.436 1.00 97.50 92 ILE A C 1
ATOM 701 O O . ILE A 1 92 ? -15.741 -0.116 10.630 1.00 97.50 92 ILE A O 1
ATOM 705 N N . GLU A 1 93 ? -16.328 0.111 8.474 1.00 97.62 93 GLU A N 1
ATOM 706 C CA . GLU A 1 93 ? -17.715 0.458 8.775 1.00 97.62 93 GLU A CA 1
ATOM 707 C C . GLU A 1 93 ? -18.490 -0.736 9.346 1.00 97.62 93 GLU A C 1
ATOM 709 O O . GLU A 1 93 ? -19.178 -0.593 10.354 1.00 97.62 93 GLU A O 1
ATOM 714 N N . ALA A 1 94 ? -18.309 -1.933 8.784 1.00 97.44 94 ALA A N 1
ATOM 715 C CA . ALA A 1 94 ? -18.889 -3.162 9.320 1.00 97.44 94 ALA A CA 1
ATOM 716 C C . ALA A 1 94 ? -18.411 -3.434 10.755 1.00 97.44 94 ALA A C 1
ATOM 718 O O . ALA A 1 94 ? -19.233 -3.672 11.636 1.00 97.44 94 ALA A O 1
ATOM 719 N N . ALA A 1 95 ? -17.107 -3.301 11.016 1.00 97.44 95 ALA A N 1
ATOM 720 C CA . ALA A 1 95 ? -16.538 -3.477 12.349 1.00 97.44 95 ALA A CA 1
ATOM 721 C C . ALA A 1 95 ? -17.071 -2.444 13.356 1.00 97.44 95 ALA A C 1
ATOM 723 O O . ALA A 1 95 ? -17.289 -2.773 14.518 1.00 97.44 95 ALA A O 1
ATOM 724 N N . ARG A 1 96 ? -17.315 -1.196 12.929 1.00 97.88 96 ARG A N 1
ATOM 725 C CA . ARG A 1 96 ? -17.945 -0.173 13.781 1.00 97.88 96 ARG A CA 1
ATOM 726 C C . ARG A 1 96 ? -19.385 -0.521 14.129 1.00 97.88 96 ARG A C 1
ATOM 728 O O . ARG A 1 96 ? -19.772 -0.373 15.285 1.00 97.88 96 ARG A O 1
ATOM 735 N N . LEU A 1 97 ? -20.164 -0.963 13.145 1.00 97.94 97 LEU A N 1
ATOM 736 C CA . LEU A 1 97 ? -21.553 -1.364 13.354 1.00 97.94 97 LEU A CA 1
ATOM 737 C C . LEU A 1 97 ? -21.645 -2.581 14.278 1.00 97.94 97 LEU A C 1
ATOM 739 O O . LEU A 1 97 ? -22.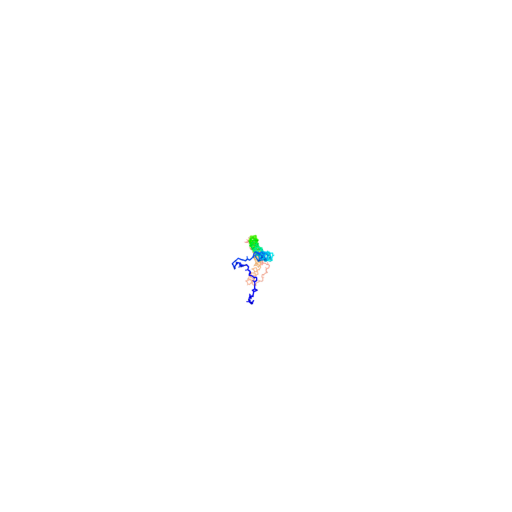470 -2.591 15.189 1.00 97.94 97 LEU A O 1
ATOM 743 N N . GLU A 1 98 ? -20.775 -3.570 14.081 1.00 97.88 98 GLU A N 1
ATOM 744 C CA . GLU A 1 98 ? -20.695 -4.754 14.935 1.00 97.88 98 GLU A CA 1
ATOM 745 C C . GLU A 1 98 ? -20.270 -4.393 16.361 1.00 97.88 98 GLU A C 1
ATOM 747 O O . GLU A 1 98 ? -20.931 -4.800 17.313 1.00 97.88 98 GLU A O 1
ATOM 752 N N . ALA A 1 99 ? -19.256 -3.538 16.521 1.00 97.69 99 ALA A N 1
ATOM 753 C CA . ALA A 1 99 ? -18.821 -3.070 17.833 1.00 97.69 99 ALA A CA 1
ATOM 754 C C . ALA A 1 99 ? -19.913 -2.282 18.575 1.00 97.69 99 ALA A C 1
ATOM 756 O O . ALA A 1 99 ? -20.071 -2.448 19.784 1.00 97.69 99 ALA A O 1
ATOM 757 N N . GLU A 1 100 ? -20.686 -1.431 17.890 1.00 97.75 100 GLU A N 1
ATOM 758 C CA . GLU A 1 100 ? -21.794 -0.710 18.534 1.00 97.75 100 GLU A CA 1
ATOM 759 C C . GLU A 1 100 ? -22.947 -1.656 18.899 1.00 97.75 100 GLU A C 1
ATOM 761 O O . GLU A 1 100 ? -23.537 -1.520 19.973 1.00 97.75 100 GLU A O 1
ATOM 766 N N . ALA A 1 101 ? -23.243 -2.646 18.052 1.00 97.81 101 ALA A N 1
ATOM 767 C CA . ALA A 1 101 ? -24.241 -3.669 18.350 1.00 97.81 101 ALA A CA 1
ATOM 768 C C . ALA A 1 101 ? -23.836 -4.513 19.570 1.00 97.81 101 ALA A C 1
ATOM 770 O O . ALA A 1 101 ? -24.633 -4.674 20.497 1.00 97.81 101 ALA A O 1
ATOM 771 N N . GLU A 1 102 ? -22.587 -4.980 19.616 1.00 97.88 102 GLU A N 1
ATOM 772 C CA . GLU A 1 102 ? -22.032 -5.725 20.747 1.00 97.88 102 GLU A CA 1
ATOM 773 C C . GLU A 1 102 ? -22.036 -4.870 22.019 1.00 97.88 102 GLU A C 1
ATOM 775 O O . GLU A 1 102 ? -22.499 -5.307 23.073 1.00 97.88 102 GLU A O 1
ATOM 780 N N . ARG A 1 103 ? -21.613 -3.604 21.922 1.00 97.62 103 ARG A N 1
ATOM 781 C CA . ARG A 1 103 ? -21.656 -2.653 23.037 1.00 97.62 103 ARG A CA 1
ATOM 782 C C . ARG A 1 103 ? -23.075 -2.476 23.573 1.00 97.62 103 ARG A C 1
ATOM 784 O O . ARG A 1 103 ? -23.275 -2.505 24.788 1.00 97.62 103 ARG A O 1
ATOM 791 N N . SER A 1 104 ? -24.056 -2.296 22.692 1.00 97.44 104 SER A N 1
ATOM 792 C CA . SER A 1 104 ? -25.464 -2.170 23.072 1.00 97.44 104 SER A CA 1
ATOM 793 C C . SER A 1 104 ? -25.972 -3.439 23.762 1.00 97.44 104 SER A C 1
ATOM 795 O O . SER A 1 104 ? -26.625 -3.353 24.804 1.00 97.44 104 SER A O 1
ATOM 797 N N . GLN A 1 105 ? -25.604 -4.613 23.246 1.00 97.81 105 GLN A N 1
ATOM 798 C CA . GLN A 1 105 ? -25.964 -5.903 23.827 1.00 97.81 105 GLN A CA 1
ATOM 799 C C . GLN A 1 105 ? -25.352 -6.101 25.218 1.00 97.81 105 GLN A C 1
ATOM 801 O O . GLN A 1 105 ? -26.064 -6.501 26.139 1.00 97.81 105 GLN A O 1
ATOM 806 N N . ILE A 1 106 ? -24.067 -5.785 25.398 1.00 97.56 106 ILE A N 1
ATOM 807 C CA . ILE A 1 106 ? -23.379 -5.878 26.692 1.00 97.56 106 ILE A CA 1
ATOM 808 C C . ILE A 1 106 ? -24.040 -4.948 27.710 1.00 97.56 106 ILE A C 1
ATOM 810 O O . ILE A 1 106 ? -24.351 -5.374 28.821 1.00 97.56 106 ILE A O 1
ATOM 814 N N . ILE A 1 107 ? -24.296 -3.690 27.338 1.00 97.69 107 ILE A N 1
ATOM 815 C CA . ILE A 1 107 ? -24.934 -2.715 28.234 1.00 97.69 107 ILE A CA 1
ATOM 816 C C . ILE A 1 107 ? -26.362 -3.152 28.586 1.00 97.69 107 ILE A C 1
ATOM 818 O O . ILE A 1 107 ? -26.745 -3.101 29.755 1.00 97.69 107 ILE A O 1
ATOM 822 N N . GLY A 1 108 ? -27.144 -3.613 27.606 1.00 97.56 108 GLY A N 1
ATOM 823 C CA . GLY A 1 108 ? -28.507 -4.099 27.832 1.00 97.56 108 GLY A CA 1
ATOM 824 C C . GLY A 1 108 ? -28.555 -5.347 28.719 1.00 97.56 108 GLY A C 1
ATOM 825 O O . GLY A 1 108 ? -29.385 -5.432 29.629 1.00 97.56 108 GLY A O 1
ATOM 826 N N . GLY A 1 109 ? -27.633 -6.289 28.504 1.00 97.31 109 GLY A N 1
ATOM 827 C CA . GLY A 1 109 ? -27.473 -7.481 29.336 1.00 97.31 109 GLY A CA 1
ATOM 828 C C . GLY A 1 109 ? -27.091 -7.128 30.772 1.00 97.31 109 GLY A C 1
ATOM 829 O O . GLY A 1 109 ? -27.764 -7.562 31.705 1.00 97.31 109 GLY A O 1
ATOM 830 N N . ALA A 1 110 ? -26.091 -6.261 30.949 1.00 97.19 110 ALA A N 1
ATOM 831 C CA . ALA A 1 110 ? -25.659 -5.796 32.264 1.00 97.19 110 ALA A CA 1
ATOM 832 C C . ALA A 1 110 ? -26.782 -5.070 33.019 1.00 97.19 110 ALA A C 1
ATOM 834 O O . ALA A 1 110 ? -26.971 -5.302 34.209 1.00 97.19 110 ALA A O 1
ATOM 835 N N . GLN A 1 111 ? -27.565 -4.225 32.341 1.00 97.38 111 GLN A N 1
ATOM 836 C CA . GLN A 1 111 ? -28.705 -3.547 32.962 1.00 97.38 111 GLN A CA 1
ATOM 837 C C . GLN A 1 111 ? -29.768 -4.550 33.432 1.00 97.38 111 GLN A C 1
ATOM 839 O O . GLN A 1 111 ? -30.262 -4.444 34.553 1.00 97.38 111 GLN A O 1
ATOM 844 N N . THR A 1 112 ? -30.061 -5.561 32.610 1.00 97.75 112 THR A N 1
ATOM 845 C CA . THR A 1 112 ? -31.002 -6.638 32.956 1.00 97.75 112 THR A CA 1
ATOM 846 C C . THR A 1 112 ? -30.517 -7.437 34.170 1.00 97.75 112 THR A C 1
ATOM 848 O O . THR A 1 112 ? -31.297 -7.722 35.077 1.00 97.75 112 THR A O 1
ATOM 851 N N . GLU A 1 113 ? -29.225 -7.764 34.223 1.00 97.38 113 GLU A N 1
ATOM 852 C CA . GLU A 1 113 ? -28.613 -8.482 35.345 1.00 97.38 113 GLU A CA 1
ATOM 853 C C . GLU A 1 113 ? -28.624 -7.648 36.634 1.00 97.38 113 GLU A C 1
ATOM 855 O O . GLU A 1 113 ? -28.980 -8.151 37.699 1.00 97.38 113 GLU A O 1
ATOM 860 N N . ILE A 1 114 ? -28.311 -6.351 36.540 1.00 97.50 114 ILE A N 1
ATOM 861 C CA . ILE A 1 114 ? -28.392 -5.408 37.664 1.00 97.50 114 ILE A CA 1
ATOM 862 C C . ILE A 1 114 ? -29.817 -5.340 38.217 1.00 97.50 114 ILE A C 1
ATOM 864 O O . ILE A 1 114 ? -30.005 -5.364 39.436 1.00 97.50 114 ILE A O 1
ATOM 868 N N . ASP A 1 115 ? -30.822 -5.261 37.349 1.00 97.44 115 ASP A N 1
ATOM 869 C CA . ASP A 1 115 ? -32.215 -5.179 37.779 1.00 97.44 115 ASP A CA 1
ATOM 870 C C . ASP A 1 115 ? -32.687 -6.496 38.418 1.00 97.44 115 ASP A C 1
ATOM 872 O O . ASP A 1 115 ? -33.357 -6.462 39.454 1.00 97.44 115 ASP A O 1
ATOM 876 N N . ALA A 1 116 ? -32.254 -7.650 37.899 1.00 97.62 116 ALA A N 1
ATOM 877 C CA . ALA A 1 116 ? -32.496 -8.951 38.524 1.00 97.62 116 ALA A CA 1
ATOM 878 C C . ALA A 1 116 ? -31.833 -9.063 39.910 1.00 97.62 116 ALA A C 1
ATOM 880 O O . ALA A 1 116 ? -32.483 -9.467 40.876 1.00 97.62 116 ALA A O 1
ATOM 881 N N . MET A 1 117 ? -30.569 -8.642 40.045 1.00 97.19 117 MET A N 1
ATOM 882 C CA . MET A 1 117 ? -29.867 -8.616 41.335 1.00 97.19 117 MET A CA 1
ATOM 883 C C . MET A 1 117 ? -30.569 -7.711 42.353 1.00 97.19 117 MET A C 1
ATOM 885 O O . MET A 1 117 ? -30.701 -8.081 43.517 1.00 97.19 117 MET A O 1
ATOM 889 N N . ARG A 1 118 ? -31.059 -6.538 41.933 1.00 97.62 118 ARG A N 1
ATOM 890 C CA . ARG A 1 118 ? -31.819 -5.628 42.807 1.00 97.62 118 ARG A CA 1
ATOM 891 C C . ARG A 1 118 ? -33.132 -6.237 43.281 1.00 97.62 118 ARG A C 1
ATOM 893 O O . ARG A 1 118 ? -33.481 -6.077 44.451 1.00 97.62 118 ARG A O 1
ATOM 900 N N . GLN A 1 119 ? -33.858 -6.920 42.397 1.00 97.31 119 GLN A N 1
ATOM 901 C CA . GLN A 1 119 ? -35.094 -7.615 42.762 1.00 97.31 119 GLN A CA 1
ATOM 902 C C . GLN A 1 119 ? -34.830 -8.732 43.775 1.00 97.31 119 GLN A C 1
ATOM 904 O O . GLN A 1 119 ? -35.525 -8.800 44.787 1.00 97.31 119 GLN A O 1
ATOM 909 N N . LEU A 1 120 ? -33.793 -9.546 43.550 1.00 97.44 120 LEU A N 1
ATOM 910 C CA . LEU A 1 120 ? -33.376 -10.591 44.488 1.00 97.44 120 LEU A CA 1
ATOM 911 C C . LEU A 1 120 ? -32.978 -10.006 45.846 1.00 97.44 120 LEU A C 1
ATOM 913 O O . LEU A 1 120 ? -33.522 -10.421 46.863 1.00 97.44 120 LEU A O 1
ATOM 917 N N . ALA A 1 121 ? -32.121 -8.983 45.865 1.00 96.81 121 ALA A N 1
ATOM 918 C CA . ALA A 1 121 ? -31.698 -8.331 47.104 1.00 96.81 121 ALA A CA 1
ATOM 919 C C . ALA A 1 121 ? -32.883 -7.720 47.875 1.00 96.81 121 ALA A C 1
ATOM 921 O O . ALA A 1 121 ? -32.932 -7.793 49.099 1.00 96.81 121 ALA A O 1
ATOM 922 N N . THR A 1 122 ? -33.866 -7.145 47.173 1.00 96.94 122 THR A N 1
ATOM 923 C CA . THR A 1 122 ? -35.084 -6.605 47.803 1.00 96.94 122 THR A CA 1
ATOM 924 C C . THR A 1 122 ? -35.924 -7.724 48.421 1.00 96.94 122 THR A C 1
ATOM 926 O O . THR A 1 122 ? -36.352 -7.604 49.566 1.00 96.94 122 THR A O 1
ATOM 929 N N . ALA A 1 123 ? -36.096 -8.842 47.708 1.00 96.81 123 ALA A N 1
ATOM 930 C CA . ALA A 1 123 ? -36.812 -10.007 48.221 1.00 96.81 123 ALA A CA 1
ATOM 931 C C . ALA A 1 123 ? -36.111 -10.632 49.444 1.00 96.81 123 ALA A C 1
ATOM 933 O O . ALA A 1 123 ? -36.776 -11.001 50.411 1.00 96.81 123 ALA A O 1
ATOM 934 N N . GLU A 1 124 ? -34.777 -10.709 49.435 1.00 96.62 124 GLU A N 1
ATOM 935 C CA . GLU A 1 124 ? -33.978 -11.174 50.577 1.00 96.62 124 GLU A CA 1
ATOM 936 C C . GLU A 1 124 ? -34.121 -10.246 51.791 1.00 96.62 124 GLU A C 1
ATOM 938 O O . GLU A 1 124 ? -34.302 -10.725 52.912 1.00 96.62 124 GLU A O 1
ATOM 943 N N . ILE A 1 125 ? -34.101 -8.924 51.582 1.00 96.00 125 ILE A N 1
ATOM 944 C CA . ILE A 1 125 ? -34.320 -7.933 52.646 1.00 96.00 125 ILE A CA 1
ATOM 945 C C . ILE A 1 125 ? -35.719 -8.085 53.253 1.00 96.00 125 ILE A C 1
ATOM 947 O O . ILE A 1 125 ? -35.859 -8.069 54.479 1.00 96.00 125 ILE A O 1
ATOM 951 N N . ASP A 1 126 ? -36.752 -8.254 52.428 1.00 95.44 126 ASP A N 1
ATOM 952 C CA . ASP A 1 126 ? -38.129 -8.423 52.901 1.00 95.44 126 ASP A CA 1
ATOM 953 C C . ASP A 1 126 ? -38.319 -9.742 53.668 1.00 95.44 126 ASP A C 1
ATOM 955 O O . ASP A 1 126 ? -38.986 -9.772 54.712 1.00 95.44 126 ASP A O 1
ATOM 959 N N . ALA A 1 127 ? -37.681 -10.823 53.209 1.00 95.31 127 ALA A N 1
ATOM 960 C CA . ALA A 1 127 ? -37.658 -12.101 53.914 1.00 95.31 127 ALA A CA 1
ATOM 961 C C . ALA A 1 127 ? -36.955 -11.978 55.277 1.00 95.31 127 ALA A C 1
ATOM 963 O O . ALA A 1 127 ? -37.541 -12.331 56.303 1.00 95.31 127 ALA A O 1
ATOM 964 N N . ALA A 1 128 ? -35.755 -11.388 55.312 1.00 93.12 128 ALA A N 1
ATOM 965 C CA . ALA A 1 128 ? -34.994 -11.167 56.541 1.00 93.12 128 ALA A CA 1
ATOM 966 C C . ALA A 1 128 ? -35.735 -10.250 57.528 1.00 93.12 128 ALA A C 1
ATOM 968 O O . ALA A 1 128 ? -35.723 -10.483 58.738 1.00 93.12 128 ALA A O 1
ATOM 969 N N . ARG A 1 129 ? -36.436 -9.222 57.030 1.00 93.94 129 ARG A N 1
ATOM 970 C CA . ARG A 1 129 ? -37.290 -8.354 57.852 1.00 93.94 129 ARG A CA 1
ATOM 971 C C . ARG A 1 129 ? -38.431 -9.141 58.487 1.00 93.94 129 ARG A C 1
ATOM 973 O O . ARG A 1 129 ? -38.715 -8.948 59.669 1.00 93.94 129 ARG A O 1
ATOM 980 N N . THR A 1 130 ? -39.088 -10.002 57.716 1.00 91.06 130 THR A N 1
ATOM 981 C CA . THR A 1 130 ? -40.198 -10.834 58.201 1.00 91.06 130 THR A CA 1
ATOM 982 C C . THR A 1 130 ? -39.715 -11.821 59.264 1.00 91.06 130 THR A C 1
ATOM 984 O O . THR A 1 130 ? -40.332 -11.938 60.324 1.00 91.06 130 THR A O 1
ATOM 987 N N . GLU A 1 131 ? -38.567 -12.461 59.034 1.00 90.56 131 GLU A N 1
ATOM 988 C CA . GLU A 1 131 ? -37.923 -13.352 60.001 1.00 90.56 131 GLU A CA 1
ATOM 989 C C . GLU A 1 131 ? -37.553 -12.609 61.295 1.00 90.56 131 GLU A C 1
ATOM 991 O O . GLU A 1 131 ? -37.953 -13.031 62.384 1.00 90.56 131 GLU A O 1
ATOM 996 N N . ALA A 1 132 ? -36.898 -11.448 61.194 1.00 87.25 132 ALA A N 1
ATOM 997 C CA . ALA A 1 132 ? -36.548 -10.625 62.348 1.00 87.25 132 ALA A CA 1
ATOM 998 C C . ALA A 1 132 ? -37.788 -10.213 63.161 1.00 87.25 132 ALA A C 1
ATOM 1000 O O . ALA A 1 132 ? -37.787 -10.329 64.386 1.00 87.25 132 ALA A O 1
ATOM 1001 N N . MET A 1 133 ? -38.872 -9.794 62.498 1.00 87.44 133 MET A N 1
ATOM 1002 C CA . MET A 1 133 ? -40.126 -9.425 63.167 1.00 87.44 133 MET A CA 1
ATOM 1003 C C . MET A 1 133 ? -40.776 -10.610 63.893 1.00 87.44 133 MET A C 1
ATOM 1005 O O . MET A 1 133 ? -41.315 -10.428 64.986 1.00 87.44 133 MET A O 1
ATOM 1009 N N . SER A 1 134 ? -40.680 -11.827 63.346 1.00 82.88 134 SER A N 1
ATOM 1010 C CA . SER A 1 134 ? -41.167 -13.036 64.024 1.00 82.88 134 SER A CA 1
ATOM 1011 C C . SER A 1 134 ? -40.384 -13.345 65.313 1.00 82.88 134 SER A C 1
ATOM 1013 O O . SER A 1 134 ? -40.972 -13.755 66.316 1.00 82.88 134 SER A O 1
ATOM 1015 N N . GLY A 1 135 ? -39.075 -13.062 65.330 1.00 80.12 135 GLY A N 1
ATOM 1016 C CA . GLY A 1 135 ? -38.208 -13.227 66.502 1.00 80.12 135 GLY A CA 1
ATOM 1017 C C . GLY A 1 135 ? -38.414 -12.171 67.595 1.00 80.12 135 GLY A C 1
ATOM 1018 O O . GLY A 1 135 ? -38.235 -12.464 68.777 1.00 80.12 135 GLY A O 1
ATOM 1019 N N . VAL A 1 136 ? -38.853 -10.956 67.244 1.00 81.19 136 VAL A N 1
ATOM 1020 C CA . VAL A 1 136 ? -39.101 -9.882 68.227 1.00 81.19 136 VAL A CA 1
ATOM 1021 C C . VAL A 1 136 ? -40.195 -10.275 69.224 1.00 81.19 136 VAL A C 1
ATOM 1023 O O . VAL A 1 136 ? -40.052 -10.014 70.417 1.00 81.19 136 VAL A O 1
ATOM 1026 N N . GLY A 1 137 ? -41.266 -10.938 68.775 1.00 78.69 137 GLY A N 1
ATOM 1027 C CA . GLY A 1 137 ? -42.377 -11.332 69.649 1.00 78.69 137 GLY A CA 1
ATOM 1028 C C . GLY A 1 137 ? -41.956 -12.282 70.775 1.00 78.69 137 GLY A C 1
ATOM 1029 O O . GLY A 1 137 ? -42.364 -12.097 71.924 1.00 78.69 137 GLY A O 1
ATOM 1030 N N . SER A 1 138 ? -41.094 -13.258 70.475 1.00 80.50 138 SER A N 1
ATOM 1031 C CA . SER A 1 138 ? -40.587 -14.205 71.476 1.00 80.50 138 SER A CA 1
ATOM 1032 C C . SER A 1 138 ? -39.646 -13.524 72.473 1.00 80.50 138 SER A C 1
ATOM 1034 O O . SER A 1 138 ? -39.795 -13.720 73.679 1.00 80.50 138 SER A O 1
ATOM 1036 N N . HIS A 1 139 ? -38.753 -12.651 71.995 1.00 78.56 139 HIS A N 1
ATOM 1037 C CA . HIS A 1 139 ? -37.834 -11.888 72.844 1.00 78.56 139 HIS A CA 1
ATOM 1038 C C . HIS A 1 139 ? -38.566 -10.895 73.756 1.00 78.56 139 HIS A C 1
ATOM 1040 O O . HIS A 1 139 ? -38.230 -10.768 74.933 1.00 78.56 139 HIS A O 1
ATOM 1046 N N . VAL A 1 140 ? -39.604 -10.217 73.255 1.00 83.31 140 VAL A N 1
ATOM 1047 C CA . VAL A 1 140 ? -40.431 -9.309 74.066 1.00 83.31 140 VAL A CA 1
ATOM 1048 C C . VAL A 1 140 ? -41.222 -10.085 75.120 1.00 83.31 140 VAL A C 1
ATOM 1050 O O . VAL A 1 140 ? -41.295 -9.641 76.268 1.00 83.31 140 VAL A O 1
ATOM 1053 N N . ALA A 1 141 ? -41.779 -11.250 74.775 1.00 78.56 141 ALA A N 1
ATOM 1054 C CA . ALA A 1 141 ? -42.497 -12.098 75.725 1.00 78.56 141 ALA A CA 1
ATOM 1055 C C . ALA A 1 141 ? -41.576 -12.616 76.844 1.00 78.56 141 ALA A C 1
ATOM 1057 O O . ALA A 1 141 ? -41.948 -12.556 78.016 1.00 78.56 141 ALA A O 1
ATOM 1058 N N . GLU A 1 142 ? -40.363 -13.055 76.503 1.00 83.62 142 GLU A N 1
ATOM 1059 C CA . GLU A 1 142 ? -39.355 -13.496 77.471 1.00 83.62 142 GLU A CA 1
ATOM 1060 C C . GLU A 1 142 ? -38.915 -12.356 78.401 1.00 83.62 142 GLU A C 1
ATOM 1062 O O . GLU A 1 142 ? -38.923 -12.512 79.625 1.00 83.62 142 GLU A O 1
ATOM 1067 N N . LEU A 1 143 ? -38.597 -11.182 77.843 1.00 82.38 143 LEU A N 1
ATOM 1068 C CA . LEU A 1 143 ? -38.175 -10.018 78.625 1.00 82.38 143 LEU A CA 1
ATOM 1069 C C . LEU A 1 143 ? -39.289 -9.543 79.572 1.00 82.38 143 LEU A C 1
ATOM 1071 O O . LEU A 1 143 ? -39.030 -9.207 80.730 1.00 82.38 143 LEU A O 1
ATOM 1075 N N . THR A 1 144 ? -40.539 -9.571 79.100 1.00 81.31 144 THR A N 1
ATOM 1076 C CA . THR A 1 144 ? -41.720 -9.227 79.902 1.00 81.31 144 THR A CA 1
ATOM 1077 C C . THR A 1 144 ? -41.931 -10.242 81.025 1.00 81.31 144 THR A C 1
ATOM 1079 O O . THR A 1 144 ? -42.098 -9.843 82.175 1.00 81.31 144 THR A O 1
ATOM 1082 N N . ALA A 1 145 ? -41.842 -11.546 80.741 1.00 78.38 145 ALA A N 1
ATOM 1083 C CA . ALA A 1 145 ? -41.961 -12.597 81.753 1.00 78.38 145 ALA A CA 1
ATOM 1084 C C . ALA A 1 145 ? -40.874 -12.485 82.839 1.00 78.38 145 ALA A C 1
ATOM 1086 O O . ALA A 1 145 ? -41.186 -12.566 84.031 1.00 78.38 145 ALA A O 1
ATOM 1087 N N . GLN A 1 146 ? -39.618 -12.219 82.458 1.00 79.75 146 GLN A N 1
ATOM 1088 C CA . GLN A 1 146 ? -38.527 -11.980 83.410 1.00 79.75 146 GLN A CA 1
ATOM 1089 C C . GLN A 1 146 ? -38.772 -10.732 84.274 1.00 79.75 146 GLN A C 1
ATOM 1091 O O . GLN A 1 146 ? -38.584 -10.778 85.495 1.00 79.75 146 GLN A O 1
ATOM 1096 N N . ALA A 1 147 ? -39.217 -9.622 83.674 1.00 77.62 147 ALA A N 1
ATOM 1097 C CA . ALA A 1 147 ? -39.530 -8.392 84.400 1.00 77.62 147 ALA A CA 1
ATOM 1098 C C . ALA A 1 147 ? -40.687 -8.595 85.394 1.00 77.62 147 ALA A C 1
ATOM 1100 O O . ALA A 1 147 ? -40.579 -8.217 86.562 1.00 77.62 147 ALA A O 1
ATOM 1101 N N . THR A 1 148 ? -41.765 -9.258 84.971 1.00 73.25 148 THR A N 1
ATOM 1102 C CA . THR A 1 148 ? -42.921 -9.563 85.822 1.00 73.25 148 THR A CA 1
ATOM 1103 C C . THR A 1 148 ? -42.559 -10.529 86.955 1.00 73.25 148 THR A C 1
ATOM 1105 O O . THR A 1 148 ? -42.954 -10.302 88.099 1.00 73.25 148 THR A O 1
ATOM 1108 N N . SER A 1 149 ? -41.741 -11.555 86.697 1.00 70.62 149 SER A N 1
ATOM 1109 C CA . SER A 1 149 ? -41.281 -12.485 87.738 1.00 70.62 149 SER A CA 1
ATOM 1110 C C . SER A 1 149 ? -40.460 -11.788 88.830 1.00 70.62 149 SER A C 1
ATOM 1112 O O . SER A 1 149 ? -40.585 -12.154 90.000 1.00 70.62 149 SER A O 1
ATOM 1114 N N . ARG A 1 150 ? -39.658 -10.767 88.482 1.00 73.25 150 ARG A N 1
ATOM 1115 C CA . ARG A 1 150 ? -38.909 -9.960 89.465 1.00 73.25 150 ARG A CA 1
ATOM 1116 C C . ARG A 1 150 ? -39.811 -9.084 90.335 1.00 73.25 150 ARG A C 1
ATOM 1118 O O . ARG A 1 150 ? -39.494 -8.884 91.501 1.00 73.25 150 ARG A O 1
ATOM 1125 N N . VAL A 1 151 ? -40.923 -8.581 89.797 1.00 70.38 151 VAL A N 1
ATOM 1126 C CA . VAL A 1 151 ? -41.871 -7.733 90.543 1.00 70.38 151 VAL A CA 1
ATOM 1127 C C . VAL A 1 151 ? -42.755 -8.557 91.489 1.00 70.38 151 VAL A C 1
ATOM 1129 O O . VAL A 1 151 ? -43.078 -8.090 92.577 1.00 70.38 151 VAL A O 1
ATOM 1132 N N . ILE A 1 152 ? -43.131 -9.785 91.107 1.00 65.81 152 ILE A N 1
ATOM 1133 C CA . ILE A 1 152 ? -44.118 -10.600 91.847 1.00 65.81 152 ILE A CA 1
ATOM 1134 C C . ILE A 1 152 ? -43.454 -11.635 92.789 1.00 65.81 152 ILE A C 1
ATOM 1136 O O . ILE A 1 152 ? -44.130 -12.244 93.615 1.00 65.81 152 ILE A O 1
ATOM 1140 N N . ASN A 1 153 ? -42.129 -11.826 92.718 1.00 56.94 153 ASN A N 1
ATOM 1141 C CA . ASN A 1 153 ? -41.365 -12.797 93.524 1.00 56.94 153 ASN A CA 1
ATOM 1142 C C . ASN A 1 153 ? -41.975 -14.223 93.517 1.00 56.94 153 ASN A C 1
ATOM 1144 O O . ASN A 1 153 ? -41.911 -14.966 94.497 1.00 56.94 153 ASN A O 1
ATOM 1148 N N . ARG A 1 154 ? -42.611 -14.592 92.396 1.00 57.66 154 ARG A N 1
ATOM 1149 C CA . ARG A 1 154 ? -43.186 -15.910 92.094 1.00 57.66 154 ARG A CA 1
ATOM 1150 C C . ARG A 1 154 ? -42.935 -16.244 90.616 1.00 57.66 154 ARG A C 1
ATOM 1152 O O . ARG A 1 154 ? -43.006 -15.330 89.792 1.00 57.66 154 ARG A O 1
ATOM 1159 N N . PRO A 1 155 ? -42.655 -17.514 90.269 1.00 52.50 155 PRO A N 1
ATOM 1160 C CA . PRO A 1 155 ? -42.372 -17.909 88.893 1.00 52.50 155 PRO A CA 1
ATOM 1161 C C . PRO A 1 155 ? -43.652 -17.835 88.053 1.00 52.50 155 PRO A C 1
ATOM 1163 O O . PRO A 1 155 ? -44.652 -18.474 88.382 1.00 52.50 155 PRO A O 1
ATOM 1166 N N . VAL A 1 156 ? -43.625 -17.045 86.980 1.00 59.03 156 VAL A N 1
ATOM 1167 C CA . VAL A 1 156 ? -44.680 -17.032 85.958 1.00 59.03 156 VAL A CA 1
ATOM 1168 C C . VAL A 1 156 ? -44.215 -17.905 84.798 1.00 59.03 156 VAL A C 1
ATOM 1170 O O . VAL A 1 156 ? -43.102 -17.740 84.304 1.00 59.03 156 VAL A O 1
ATOM 1173 N N . ASP A 1 157 ? -45.062 -18.844 84.389 1.00 62.09 157 ASP A N 1
ATOM 1174 C CA . ASP A 1 157 ? -44.800 -19.760 83.283 1.00 62.09 157 ASP A CA 1
ATOM 1175 C C . ASP A 1 157 ? -44.825 -19.020 81.932 1.00 62.09 157 ASP A C 1
ATOM 1177 O O . ASP A 1 157 ? -45.780 -18.301 81.612 1.00 62.09 157 ASP A O 1
ATOM 1181 N N . ALA A 1 158 ? -43.770 -19.199 81.133 1.00 59.06 158 ALA A N 1
ATOM 1182 C CA . ALA A 1 158 ? -43.558 -18.502 79.864 1.00 59.06 158 ALA A CA 1
ATOM 1183 C C . ALA A 1 158 ? -44.696 -18.747 78.853 1.00 59.06 158 ALA A C 1
ATOM 1185 O O . ALA A 1 158 ? -45.026 -17.859 78.061 1.00 59.06 158 ALA A O 1
ATOM 1186 N N . ALA A 1 159 ? -45.360 -19.906 78.931 1.00 63.41 159 ALA A N 1
ATOM 1187 C CA . ALA A 1 159 ? -46.496 -20.240 78.074 1.00 63.41 159 ALA A CA 1
ATOM 1188 C C . ALA A 1 159 ? -47.717 -19.331 78.317 1.00 63.41 159 ALA A C 1
ATOM 1190 O O . ALA A 1 159 ? -48.406 -18.945 77.370 1.00 63.41 159 ALA A O 1
ATOM 1191 N N . SER A 1 160 ? -47.963 -18.922 79.569 1.00 64.94 160 SER A N 1
ATOM 1192 C CA . SER A 1 160 ? -49.081 -18.026 79.901 1.00 64.94 160 SER A CA 1
ATOM 1193 C C . SER A 1 160 ? -48.822 -16.582 79.457 1.00 64.94 160 SER A C 1
ATOM 1195 O O . SER A 1 160 ? -49.755 -15.890 79.047 1.00 64.94 160 SER A O 1
ATOM 1197 N N . ALA A 1 161 ? -47.563 -16.131 79.473 1.00 62.97 161 ALA A N 1
ATOM 1198 C CA . ALA A 1 161 ? -47.181 -14.797 79.007 1.00 62.97 161 ALA A CA 1
ATOM 1199 C C . ALA A 1 161 ? -47.307 -14.656 77.477 1.00 62.97 161 ALA A C 1
ATOM 1201 O O . ALA A 1 161 ? -47.879 -13.674 76.998 1.00 62.97 161 ALA A O 1
ATOM 1202 N N . MET A 1 162 ? -46.866 -15.660 76.706 1.00 66.06 162 MET A N 1
ATOM 1203 C CA . MET A 1 162 ? -47.028 -15.673 75.242 1.00 66.06 162 MET A CA 1
ATOM 1204 C C . MET A 1 162 ? -48.501 -15.613 74.810 1.00 66.06 162 MET A C 1
ATOM 1206 O O . MET A 1 162 ? -48.832 -14.922 73.848 1.00 66.06 162 MET A O 1
ATOM 1210 N N . GLY A 1 163 ? -49.403 -16.282 75.537 1.00 71.81 163 GLY A N 1
ATOM 1211 C CA . GLY A 1 163 ? -50.837 -16.273 75.232 1.00 71.81 163 GLY A CA 1
ATOM 1212 C C . GLY A 1 163 ? -51.512 -14.905 75.398 1.00 71.81 163 GLY A C 1
ATOM 1213 O O . GLY A 1 163 ? -52.464 -14.600 74.678 1.00 71.81 163 GLY A O 1
ATOM 1214 N N . VAL A 1 164 ? -51.025 -14.066 76.319 1.00 70.00 164 VAL A N 1
ATOM 1215 C CA . VAL A 1 164 ? -51.519 -12.688 76.496 1.00 70.00 164 VAL A CA 1
ATOM 1216 C C . VAL A 1 164 ? -50.925 -11.763 75.432 1.00 70.00 164 VAL A C 1
ATOM 1218 O O . VAL A 1 164 ? -51.654 -10.965 74.846 1.00 70.00 164 VAL A O 1
ATOM 1221 N N . VAL A 1 165 ? -49.633 -11.915 75.122 1.00 69.75 165 VAL A N 1
ATOM 1222 C CA . VAL A 1 165 ? -48.946 -11.126 74.086 1.00 69.75 165 VAL A CA 1
ATOM 1223 C C . VAL A 1 165 ? -49.553 -11.371 72.701 1.00 69.75 165 VAL A C 1
ATOM 1225 O O . VAL A 1 165 ? -49.911 -10.408 72.027 1.00 69.75 165 VAL A O 1
ATOM 1228 N N . ASN A 1 166 ? -49.774 -12.630 72.304 1.00 71.12 166 ASN A N 1
ATOM 1229 C CA . ASN A 1 166 ? -50.405 -12.949 71.016 1.00 71.12 166 ASN A CA 1
ATOM 1230 C C . ASN A 1 166 ? -51.807 -12.345 70.880 1.00 71.12 166 ASN A C 1
ATOM 1232 O O . ASN A 1 166 ? -52.177 -11.904 69.796 1.00 71.12 166 ASN A O 1
ATOM 1236 N N . ARG A 1 167 ? -52.568 -12.276 71.979 1.00 70.44 167 ARG A N 1
ATOM 1237 C CA . ARG A 1 167 ? -53.916 -11.696 71.984 1.00 70.44 167 ARG A CA 1
ATOM 1238 C C . ARG A 1 167 ? -53.890 -10.185 71.739 1.00 70.44 167 ARG A C 1
ATOM 1240 O O . ARG A 1 167 ? -54.678 -9.684 70.944 1.00 70.44 167 ARG A O 1
ATOM 1247 N N . ILE A 1 168 ? -52.944 -9.478 72.360 1.00 68.00 168 ILE A N 1
ATOM 1248 C CA . ILE A 1 168 ? -52.770 -8.027 72.180 1.00 68.00 168 ILE A CA 1
ATOM 1249 C C . ILE A 1 168 ? -52.256 -7.701 70.771 1.00 68.00 168 ILE A C 1
ATOM 1251 O O . ILE A 1 168 ? -52.688 -6.714 70.178 1.00 68.00 168 ILE A O 1
ATOM 1255 N N . ILE A 1 169 ? -51.368 -8.533 70.217 1.00 67.12 169 ILE A N 1
ATOM 1256 C CA . ILE A 1 169 ? -50.867 -8.359 68.846 1.00 67.12 169 ILE A CA 1
ATOM 1257 C C . ILE A 1 169 ? -51.992 -8.600 67.825 1.00 67.12 169 ILE A C 1
ATOM 1259 O O . ILE A 1 169 ? -52.115 -7.828 66.880 1.00 67.12 169 ILE A O 1
ATOM 1263 N N . SER A 1 170 ? -52.866 -9.592 68.041 1.00 69.94 170 SER A N 1
ATOM 1264 C CA . SER A 1 170 ? -54.008 -9.863 67.150 1.00 69.94 170 SER A CA 1
ATOM 1265 C C . SER A 1 170 ? -55.140 -8.830 67.211 1.00 69.94 170 SER A C 1
ATOM 1267 O O . SER A 1 170 ? -55.938 -8.761 66.287 1.00 69.94 170 SER A O 1
ATOM 1269 N N . GLU A 1 171 ? -55.243 -8.047 68.290 1.00 64.12 171 GLU A N 1
ATOM 1270 C CA . GLU A 1 171 ? -56.272 -7.000 68.436 1.00 64.12 171 GLU A CA 1
ATOM 1271 C C . GLU A 1 171 ? -55.860 -5.649 67.828 1.00 64.12 171 GLU A C 1
ATOM 1273 O O . GLU A 1 171 ? -56.697 -4.751 67.718 1.00 64.12 171 GLU A O 1
ATOM 1278 N N . ARG A 1 172 ? -54.578 -5.464 67.478 1.00 46.25 172 ARG A N 1
ATOM 1279 C CA . ARG A 1 172 ? -54.045 -4.187 66.964 1.00 46.25 172 ARG A CA 1
ATOM 1280 C C . ARG A 1 172 ? -53.327 -4.266 65.613 1.00 46.25 172 ARG A C 1
ATOM 1282 O O . ARG A 1 172 ? -52.887 -3.219 65.137 1.00 46.25 172 ARG A O 1
ATOM 1289 N N . GLY A 1 173 ? -53.201 -5.455 65.026 1.00 41.62 173 GLY A N 1
ATOM 1290 C CA . GLY A 1 173 ? -52.889 -5.643 63.602 1.00 41.62 173 GLY A CA 1
ATOM 1291 C C . GLY A 1 173 ? -54.166 -5.685 62.779 1.00 41.62 173 GLY A C 1
ATOM 1292 O O . GLY A 1 173 ? -54.137 -5.154 61.650 1.00 41.62 173 GLY A O 1
#

Radius of gyration: 69.14 Å; chains: 1; bounding box: 144×38×190 Å

pLDDT: mean 84.5, std 16.67, range [36.5, 97.94]